Protein AF-A0A0B6RVL3-F1 (afdb_monomer)

Mean predicted aligned error: 7.66 Å

Secondary structure (DSSP, 8-state):
---EEEEEEEE-----EEEEETTEEEEEPPEEEEEEEEEEEEE-TT--TTSPPEEEEEEE--GGG-TT--TT-TTEEETTEEEEEEETTTSHHHHHHHHHT--SEEE-HHHHTT-

Sequence (115 aa):
MRPLTMLVEVPTGGVIRPRRFGKRHLIDERTKSIETRVFAVRRLLGGGSGTAQHVEVEAYIPERHRAGLSTCDPRWVAPGVLRTKAYLHSNYRTIERFFASGLSEWLDPERVANR

Organism: Burkholderia plantarii (NCBI:txid41899)

Structure (mmCIF, N/CA/C/O backbone):
data_AF-A0A0B6RVL3-F1
#
_entry.id   AF-A0A0B6RVL3-F1
#
loop_
_atom_site.group_PDB
_atom_site.id
_atom_site.type_symbol
_atom_site.label_atom_id
_atom_site.label_alt_id
_atom_site.label_comp_id
_atom_site.label_asym_id
_atom_site.label_entity_id
_atom_site.label_seq_id
_atom_site.pdbx_PDB_ins_code
_atom_site.Cartn_x
_atom_site.Cartn_y
_atom_site.Cartn_z
_atom_site.occupancy
_atom_site.B_iso_or_equiv
_atom_site.auth_seq_id
_atom_site.auth_comp_id
_atom_site.auth_asym_id
_atom_site.auth_atom_id
_atom_site.pdbx_PDB_model_num
ATOM 1 N N . MET A 1 1 ? -19.525 -6.859 3.439 1.00 51.12 1 MET A N 1
ATOM 2 C CA . MET A 1 1 ? -18.686 -5.683 3.771 1.00 51.12 1 MET A CA 1
ATOM 3 C C . MET A 1 1 ? -18.257 -5.064 2.445 1.00 51.12 1 MET A C 1
ATOM 5 O O . MET A 1 1 ? -17.984 -5.834 1.536 1.00 51.12 1 MET A O 1
ATOM 9 N N . ARG A 1 2 ? -18.305 -3.736 2.254 1.00 63.34 2 ARG A N 1
ATOM 10 C CA . ARG A 1 2 ? -17.871 -3.151 0.967 1.00 63.34 2 ARG A CA 1
ATOM 11 C C . ARG A 1 2 ? -16.352 -3.330 0.816 1.00 63.34 2 ARG A C 1
ATOM 13 O O . ARG A 1 2 ? -15.664 -3.163 1.824 1.00 63.34 2 ARG A O 1
ATOM 20 N N . PRO A 1 3 ? -15.842 -3.643 -0.389 1.00 75.38 3 PRO A N 1
ATOM 21 C CA . PRO A 1 3 ? -14.405 -3.708 -0.626 1.00 75.38 3 PRO A CA 1
ATOM 22 C C . PRO A 1 3 ? -13.764 -2.364 -0.268 1.00 75.38 3 PRO A C 1
ATOM 24 O O . PRO A 1 3 ? -14.327 -1.303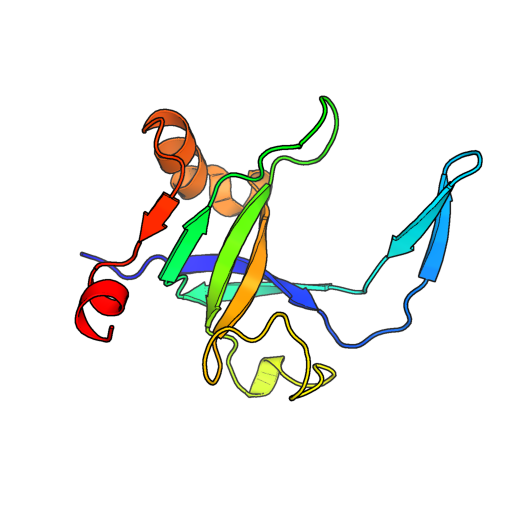 -0.554 1.00 75.38 3 PRO A O 1
ATOM 27 N N . LEU A 1 4 ? -12.612 -2.409 0.400 1.00 86.69 4 LEU A N 1
ATOM 28 C CA . LEU A 1 4 ? -11.899 -1.207 0.812 1.00 86.69 4 LEU A CA 1
ATOM 29 C C . LEU A 1 4 ? -11.209 -0.595 -0.409 1.00 86.69 4 LEU A C 1
ATOM 31 O O . LEU A 1 4 ? -10.241 -1.156 -0.914 1.00 86.69 4 LEU A O 1
ATOM 35 N N . THR A 1 5 ? -11.699 0.543 -0.888 1.00 91.88 5 THR A N 1
ATOM 36 C CA . THR A 1 5 ? -11.054 1.291 -1.974 1.00 91.88 5 THR A CA 1
ATOM 37 C C . THR A 1 5 ? -10.240 2.436 -1.387 1.00 91.88 5 THR A C 1
ATOM 39 O O . THR A 1 5 ? -10.729 3.176 -0.531 1.00 91.88 5 THR A O 1
ATOM 42 N N . MET A 1 6 ? -8.986 2.564 -1.818 1.00 93.06 6 MET A N 1
ATOM 43 C CA . MET A 1 6 ? -8.075 3.612 -1.363 1.00 93.06 6 MET A CA 1
ATOM 44 C C . MET A 1 6 ? -7.243 4.140 -2.526 1.00 93.06 6 MET A C 1
ATOM 46 O O . MET A 1 6 ? -6.941 3.414 -3.476 1.00 93.06 6 MET A O 1
ATOM 50 N N . LEU A 1 7 ? -6.824 5.397 -2.409 1.00 95.56 7 LEU A N 1
ATOM 51 C CA . LEU A 1 7 ? -5.782 5.971 -3.241 1.00 95.56 7 LEU A CA 1
ATOM 52 C C . LEU A 1 7 ? -4.416 5.500 -2.721 1.00 95.56 7 LEU A C 1
ATOM 54 O O . LEU A 1 7 ? -4.011 5.848 -1.607 1.00 95.56 7 LEU A O 1
ATOM 58 N N . VAL A 1 8 ? -3.722 4.687 -3.513 1.00 93.81 8 VAL A N 1
ATOM 59 C CA . VAL A 1 8 ? -2.441 4.066 -3.152 1.00 93.81 8 VAL A CA 1
ATOM 60 C C . VAL A 1 8 ? -1.334 4.553 -4.072 1.00 93.81 8 VAL A C 1
ATOM 62 O O . VAL A 1 8 ? -1.553 4.755 -5.266 1.00 93.81 8 VAL A O 1
ATOM 65 N N . GLU A 1 9 ? -0.132 4.709 -3.533 1.00 92.81 9 GLU A N 1
ATOM 66 C CA . GLU A 1 9 ? 1.047 4.990 -4.344 1.00 92.81 9 GLU A CA 1
ATOM 67 C C . GLU A 1 9 ? 1.525 3.719 -5.029 1.00 92.81 9 GLU A C 1
ATOM 69 O O . GLU A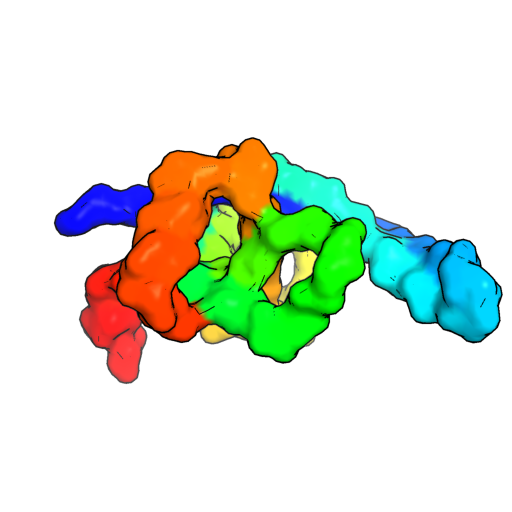 1 9 ? 1.683 2.685 -4.391 1.00 92.81 9 GLU A O 1
ATOM 74 N N . VAL A 1 10 ? 1.792 3.778 -6.325 1.00 91.19 10 VAL A N 1
ATOM 75 C CA . VAL A 1 10 ? 2.324 2.653 -7.095 1.00 91.19 10 VAL A CA 1
ATOM 76 C C . VAL A 1 10 ? 3.600 3.104 -7.777 1.00 91.19 10 VAL A C 1
ATOM 78 O O . VAL A 1 10 ? 3.573 4.121 -8.479 1.00 91.19 10 VAL A O 1
ATOM 81 N N . PRO A 1 11 ? 4.713 2.374 -7.616 1.00 87.56 11 PRO A N 1
ATO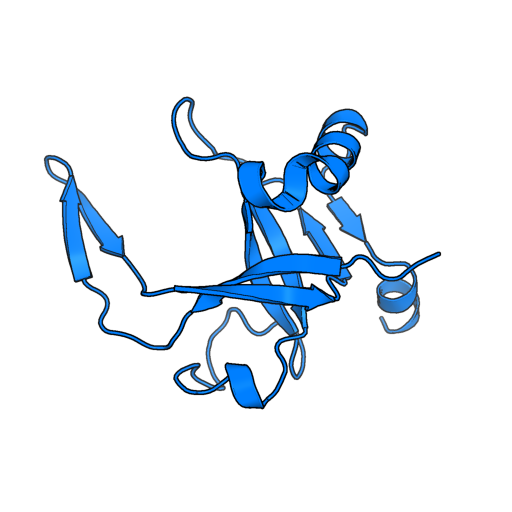M 82 C CA . PRO A 1 11 ? 5.925 2.692 -8.342 1.00 87.56 11 PRO A CA 1
ATOM 83 C C . PRO A 1 11 ? 5.710 2.632 -9.852 1.00 87.56 11 PRO A C 1
ATOM 85 O O . PRO A 1 11 ? 4.974 1.792 -10.366 1.00 87.56 11 PRO A O 1
ATOM 88 N N . THR A 1 12 ? 6.365 3.523 -10.585 1.00 84.50 12 THR A N 1
ATOM 89 C CA . THR A 1 12 ? 6.308 3.536 -12.053 1.00 84.50 12 THR A CA 1
ATOM 90 C C . THR A 1 12 ? 7.555 2.928 -12.692 1.00 84.50 12 THR A C 1
ATOM 92 O O . THR A 1 12 ? 7.779 3.145 -13.879 1.00 84.50 12 THR A O 1
ATOM 95 N N . GLY A 1 13 ? 8.410 2.248 -11.915 1.00 69.44 13 GLY A N 1
ATOM 96 C CA . GLY A 1 13 ? 9.675 1.688 -12.411 1.00 69.44 13 GLY A CA 1
ATOM 97 C C . GLY A 1 13 ? 10.709 2.727 -12.844 1.00 69.44 13 GLY A C 1
ATOM 98 O O . GLY A 1 13 ? 11.609 2.422 -13.621 1.00 69.44 13 GLY A O 1
ATOM 99 N N . GLY A 1 14 ? 10.535 3.983 -12.425 1.00 63.72 14 GLY A N 1
ATOM 100 C CA . GLY A 1 14 ? 11.389 5.092 -12.841 1.00 63.72 14 GLY A CA 1
ATOM 101 C C . GLY A 1 14 ? 12.755 5.096 -12.152 1.00 63.72 14 GLY A C 1
ATOM 102 O O . GLY A 1 14 ? 12.984 4.392 -11.174 1.00 63.72 14 GLY A O 1
ATOM 103 N N . VAL A 1 15 ? 13.649 5.955 -12.650 1.00 57.34 15 VAL A N 1
ATOM 104 C CA . VAL A 1 15 ? 14.995 6.176 -12.099 1.00 57.34 15 VAL A CA 1
ATOM 105 C C . VAL A 1 15 ? 14.925 6.464 -10.598 1.00 57.34 15 VAL A C 1
ATOM 107 O O . VAL A 1 15 ? 14.346 7.472 -10.191 1.00 57.34 15 VAL A O 1
ATOM 110 N N .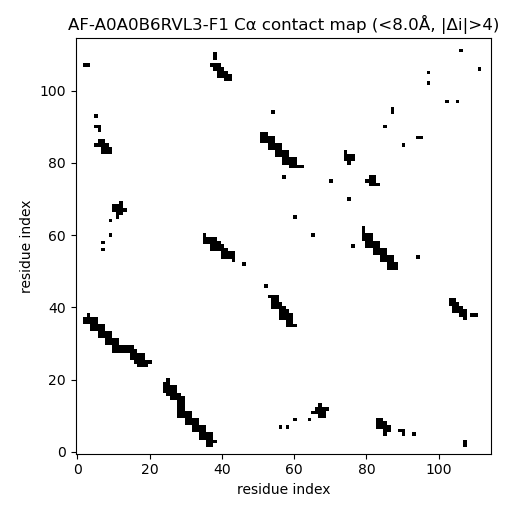 ILE A 1 16 ? 15.574 5.610 -9.804 1.00 62.22 16 ILE A N 1
ATOM 111 C CA . ILE A 1 16 ? 15.910 5.877 -8.406 1.00 62.22 16 ILE A CA 1
ATOM 112 C C . ILE A 1 16 ? 16.801 7.115 -8.381 1.00 62.22 16 ILE A C 1
ATOM 114 O O . ILE A 1 16 ? 17.951 7.073 -8.823 1.00 62.22 16 ILE A O 1
ATOM 118 N N . ARG A 1 17 ? 16.271 8.240 -7.898 1.00 59.66 17 ARG A N 1
ATOM 119 C CA . ARG A 1 17 ? 17.074 9.457 -7.766 1.00 59.66 17 ARG A CA 1
ATOM 120 C C . ARG A 1 17 ? 17.704 9.482 -6.380 1.00 59.66 17 ARG A C 1
ATOM 122 O O . ARG A 1 17 ? 16.966 9.559 -5.396 1.00 59.66 17 ARG A O 1
ATOM 129 N N . PRO A 1 18 ? 19.043 9.448 -6.270 1.00 60.12 18 PRO A N 1
ATOM 130 C CA . PRO A 1 18 ? 19.692 9.695 -4.998 1.00 60.12 18 PRO A CA 1
ATOM 131 C C . PRO A 1 18 ? 19.455 11.160 -4.617 1.00 60.12 18 PRO A C 1
ATOM 133 O O . PRO A 1 18 ? 19.988 12.077 -5.241 1.00 60.12 18 PRO A O 1
ATOM 136 N N . ARG A 1 19 ? 18.643 11.399 -3.590 1.00 63.88 19 ARG A N 1
ATOM 137 C CA . ARG A 1 19 ? 18.452 12.717 -2.989 1.00 63.88 19 ARG A CA 1
ATOM 138 C C . ARG A 1 19 ? 19.358 12.842 -1.773 1.00 63.88 19 ARG A C 1
ATOM 140 O O . ARG A 1 19 ? 19.419 11.943 -0.941 1.00 63.88 19 ARG A O 1
ATOM 147 N N . ARG A 1 20 ? 20.063 13.963 -1.640 1.00 64.50 20 ARG A N 1
ATOM 148 C CA . ARG A 1 20 ? 20.901 14.224 -0.465 1.00 64.50 20 ARG A CA 1
ATOM 149 C C . ARG A 1 20 ? 20.055 14.880 0.627 1.00 64.50 20 ARG A C 1
ATOM 151 O O . ARG A 1 20 ? 19.465 15.930 0.390 1.00 64.50 20 ARG A O 1
ATOM 158 N N . PHE A 1 21 ? 20.003 14.275 1.810 1.00 61.41 21 PHE A N 1
ATOM 159 C CA . PHE A 1 21 ? 19.436 14.885 3.015 1.00 61.41 21 PHE A CA 1
ATOM 160 C C . PHE A 1 21 ? 20.506 14.880 4.111 1.00 61.41 21 PHE A C 1
ATOM 162 O O . PHE A 1 21 ? 20.753 13.866 4.770 1.00 61.41 21 PHE A O 1
ATOM 169 N N . GLY A 1 22 ? 21.225 15.997 4.240 1.00 71.81 22 GLY A N 1
ATOM 170 C CA . GLY A 1 22 ? 22.442 16.059 5.051 1.00 71.81 22 GLY A CA 1
ATOM 171 C C . GLY A 1 22 ? 23.489 15.046 4.569 1.00 71.81 22 GLY A C 1
ATOM 172 O O . GLY A 1 22 ? 23.851 15.028 3.394 1.00 71.81 22 GLY A O 1
ATOM 173 N N . LYS A 1 23 ? 23.959 14.172 5.469 1.00 71.50 23 LYS A N 1
ATOM 174 C CA . LYS A 1 23 ? 24.912 13.086 5.156 1.00 71.50 23 LYS A CA 1
ATOM 175 C C . LYS A 1 23 ? 24.257 11.813 4.590 1.00 71.50 23 LYS A C 1
ATOM 177 O O . LYS A 1 23 ? 24.971 10.865 4.282 1.00 71.50 23 LYS A O 1
ATOM 182 N N . ARG A 1 24 ? 22.924 11.753 4.476 1.00 60.12 24 ARG A N 1
ATOM 183 C CA . ARG A 1 24 ? 22.199 10.556 4.015 1.00 60.12 24 ARG A CA 1
ATOM 184 C C . ARG A 1 24 ? 21.833 10.653 2.536 1.00 60.12 24 ARG A C 1
ATOM 186 O O . ARG A 1 24 ? 21.412 11.709 2.060 1.00 60.12 24 ARG A O 1
ATOM 193 N N . HIS A 1 25 ? 21.951 9.526 1.842 1.00 60.56 25 HIS A N 1
ATOM 194 C CA . HIS A 1 25 ? 21.372 9.319 0.520 1.00 60.56 25 HIS A CA 1
ATOM 195 C C . HIS A 1 25 ? 19.961 8.748 0.695 1.00 60.56 25 HIS A C 1
ATOM 197 O O . HIS A 1 25 ? 19.793 7.676 1.272 1.00 60.56 25 HIS A O 1
ATOM 203 N N . LEU A 1 26 ? 18.951 9.479 0.235 1.00 63.38 26 LEU A N 1
ATOM 204 C CA . LEU A 1 26 ? 17.591 8.982 0.067 1.00 63.38 26 LEU A CA 1
ATOM 205 C C . LEU A 1 26 ? 17.445 8.434 -1.349 1.00 63.38 26 LEU A C 1
ATOM 207 O O . LEU A 1 26 ? 17.864 9.080 -2.303 1.00 63.38 26 LEU A O 1
ATOM 211 N N . ILE A 1 27 ? 16.822 7.273 -1.482 1.00 65.56 27 ILE A N 1
ATOM 212 C CA . ILE A 1 27 ? 16.362 6.752 -2.766 1.00 65.56 27 ILE A CA 1
ATOM 213 C C . ILE A 1 27 ? 14.913 7.198 -2.922 1.00 65.56 27 ILE A C 1
ATOM 215 O O . ILE A 1 27 ? 14.067 6.790 -2.128 1.00 65.56 27 ILE A O 1
ATOM 219 N N . ASP A 1 28 ? 14.649 8.060 -3.903 1.00 66.62 28 ASP A N 1
ATOM 220 C CA . ASP A 1 28 ? 13.286 8.443 -4.267 1.00 66.62 28 ASP A CA 1
ATOM 221 C C . ASP A 1 28 ? 12.866 7.663 -5.515 1.00 66.62 28 ASP A C 1
ATOM 223 O O . ASP A 1 28 ? 13.497 7.770 -6.574 1.00 66.62 28 ASP A O 1
ATOM 227 N N . GLU A 1 29 ? 11.847 6.822 -5.362 1.00 76.62 29 GLU A N 1
ATOM 228 C CA . GLU A 1 29 ? 11.255 6.047 -6.447 1.00 76.62 29 GLU A CA 1
ATOM 229 C C . GLU A 1 29 ? 10.063 6.830 -6.986 1.00 76.62 29 GLU A C 1
ATOM 231 O O . GLU A 1 29 ? 9.203 7.274 -6.228 1.00 76.62 29 GLU A O 1
ATOM 236 N N . ARG A 1 30 ? 9.991 7.009 -8.307 1.00 83.75 30 ARG A N 1
ATOM 237 C CA . ARG A 1 30 ? 8.851 7.705 -8.903 1.00 83.75 30 ARG A CA 1
ATOM 238 C C . ARG A 1 30 ? 7.585 6.876 -8.699 1.00 83.75 30 ARG A C 1
ATOM 240 O O . ARG A 1 30 ? 7.504 5.743 -9.178 1.00 83.75 30 ARG A O 1
ATOM 247 N N . THR A 1 31 ? 6.594 7.466 -8.043 1.00 87.81 31 THR A N 1
ATOM 248 C CA . THR A 1 31 ? 5.282 6.860 -7.823 1.00 87.81 31 THR A CA 1
ATOM 249 C C . THR A 1 31 ? 4.180 7.614 -8.565 1.00 87.81 31 THR A C 1
ATOM 251 O O . THR A 1 31 ? 4.356 8.745 -9.028 1.00 87.81 31 THR A O 1
ATOM 254 N N . LYS A 1 32 ? 3.040 6.945 -8.729 1.00 90.44 32 LYS A N 1
ATOM 255 C CA . LYS A 1 32 ? 1.765 7.527 -9.150 1.00 90.44 32 LYS A CA 1
ATOM 256 C C . LYS A 1 32 ? 0.679 7.054 -8.193 1.00 90.44 32 LYS A C 1
ATOM 258 O O . LYS A 1 32 ? 0.679 5.885 -7.805 1.00 90.44 32 LYS A O 1
ATOM 263 N N . SER A 1 33 ? -0.274 7.917 -7.885 1.00 93.69 33 SER A N 1
ATOM 264 C CA . SER A 1 33 ? -1.427 7.544 -7.074 1.00 93.69 33 SER A CA 1
ATOM 265 C C . SER A 1 33 ? -2.494 6.887 -7.955 1.00 93.69 33 SER A C 1
ATOM 267 O O . SER A 1 33 ? -2.857 7.432 -9.000 1.00 93.69 33 SER A O 1
ATOM 269 N N . ILE A 1 34 ? -2.999 5.716 -7.563 1.00 94.38 34 ILE A N 1
ATOM 270 C CA . ILE A 1 34 ? -4.142 5.069 -8.224 1.00 94.38 34 ILE A CA 1
ATOM 271 C C . ILE A 1 34 ? -5.213 4.723 -7.201 1.00 94.38 34 ILE A C 1
ATOM 273 O O . ILE A 1 34 ? -4.904 4.315 -6.084 1.00 94.38 34 ILE A O 1
ATOM 277 N N . GLU A 1 35 ? -6.475 4.858 -7.588 1.00 95.25 35 GLU A N 1
ATOM 278 C CA . GLU A 1 35 ? -7.584 4.368 -6.781 1.00 95.25 35 GLU A CA 1
ATOM 279 C C . GLU A 1 35 ? -7.789 2.883 -7.080 1.00 95.25 35 GLU A C 1
ATOM 281 O O . GLU A 1 35 ? -7.979 2.484 -8.234 1.00 95.25 35 GLU A O 1
ATOM 286 N N . THR A 1 36 ? -7.685 2.044 -6.054 1.00 94.62 36 THR A N 1
ATOM 287 C CA . THR A 1 36 ? -7.802 0.596 -6.224 1.00 94.62 36 THR A CA 1
ATOM 288 C C . THR A 1 36 ? -8.271 -0.100 -4.953 1.00 94.62 36 THR A C 1
ATOM 290 O O . THR A 1 36 ? -8.348 0.493 -3.875 1.00 94.62 36 THR A O 1
ATOM 293 N N . ARG A 1 37 ? -8.582 -1.389 -5.093 1.00 93.56 37 ARG A N 1
ATOM 294 C CA . ARG A 1 37 ? -8.979 -2.262 -3.995 1.00 93.56 37 ARG A CA 1
ATOM 295 C C . ARG A 1 37 ? -7.782 -2.602 -3.105 1.00 93.56 37 ARG A C 1
ATOM 297 O O . ARG A 1 37 ? -6.725 -2.995 -3.598 1.00 93.56 37 ARG A O 1
ATOM 304 N N . VAL A 1 38 ? -7.988 -2.507 -1.798 1.00 92.94 38 VAL A N 1
ATOM 305 C CA . VAL A 1 38 ? -7.031 -2.831 -0.742 1.00 92.94 38 VAL A CA 1
ATOM 306 C C . VAL A 1 38 ? -7.545 -4.012 0.072 1.00 92.94 38 VAL A C 1
ATOM 308 O O . VAL A 1 38 ? -8.695 -4.031 0.499 1.00 92.94 38 VAL A O 1
ATOM 311 N N . PHE A 1 39 ? -6.674 -4.991 0.303 1.00 91.88 39 PHE A N 1
ATOM 312 C CA . PHE A 1 39 ? -6.990 -6.218 1.037 1.00 91.88 39 PHE A CA 1
ATOM 313 C C . PHE A 1 39 ? -6.429 -6.242 2.456 1.00 91.88 39 PHE A C 1
ATOM 315 O O . PHE A 1 39 ? -6.862 -7.047 3.277 1.00 91.88 39 PHE A O 1
ATOM 322 N N . ALA A 1 40 ? -5.431 -5.409 2.745 1.00 91.06 40 ALA A N 1
ATOM 323 C CA . ALA A 1 40 ? -4.972 -5.189 4.105 1.00 91.06 40 ALA A CA 1
ATOM 324 C C . ALA A 1 40 ? -4.408 -3.795 4.294 1.00 91.06 40 ALA A C 1
ATOM 326 O O . ALA A 1 40 ? -3.834 -3.226 3.366 1.00 91.06 40 ALA A O 1
ATOM 327 N N . VAL A 1 41 ? -4.527 -3.302 5.520 1.00 90.75 41 VAL A N 1
ATOM 328 C CA . VAL A 1 41 ? -3.933 -2.057 5.994 1.00 90.75 41 VAL A CA 1
ATOM 329 C C . VAL A 1 41 ? -3.146 -2.362 7.262 1.00 90.75 41 VAL A C 1
ATOM 331 O O . VAL A 1 41 ? -3.681 -2.971 8.183 1.00 90.75 41 VAL A O 1
ATOM 334 N N . ARG A 1 42 ? -1.883 -1.944 7.322 1.00 90.56 42 ARG A N 1
ATOM 335 C CA . ARG A 1 42 ? -0.975 -2.150 8.453 1.00 90.56 42 ARG A CA 1
ATOM 336 C C . ARG A 1 42 ? -0.371 -0.839 8.911 1.00 90.56 42 ARG A C 1
ATOM 338 O O . ARG A 1 42 ? 0.012 0.015 8.106 1.00 90.56 42 ARG A O 1
ATOM 345 N N . ARG A 1 43 ? -0.230 -0.698 10.227 1.00 85.50 43 ARG A N 1
ATOM 346 C CA . ARG A 1 43 ? 0.538 0.407 10.802 1.00 85.50 43 ARG A CA 1
ATOM 347 C C . ARG A 1 43 ? 2.019 0.202 10.518 1.00 85.50 43 ARG A C 1
ATOM 349 O O . ARG A 1 43 ? 2.558 -0.877 10.739 1.00 85.50 43 ARG A O 1
ATOM 356 N N . LEU A 1 44 ? 2.687 1.271 10.100 1.00 78.12 44 LEU A N 1
ATOM 357 C CA . LEU A 1 44 ? 4.141 1.303 10.068 1.00 78.12 44 LEU A CA 1
ATOM 358 C C . LEU A 1 44 ? 4.661 1.591 11.474 1.00 78.12 44 LEU A C 1
ATOM 360 O O . LEU A 1 44 ? 4.487 2.685 12.013 1.00 78.12 44 LEU A O 1
ATOM 364 N N . LEU A 1 45 ? 5.311 0.593 12.064 1.00 55.19 45 LEU A N 1
ATOM 365 C CA . LEU A 1 45 ? 6.039 0.724 13.320 1.00 55.19 45 LEU A CA 1
ATOM 366 C C . LEU A 1 45 ? 7.338 1.505 13.044 1.00 55.19 45 LEU A C 1
ATOM 368 O O . LEU A 1 45 ? 8.386 0.905 12.837 1.00 55.19 45 LEU A O 1
ATOM 372 N N . GLY A 1 46 ? 7.278 2.840 12.941 1.00 53.53 46 GLY A N 1
ATOM 373 C CA . GLY A 1 46 ? 8.503 3.642 12.764 1.00 53.53 46 GLY A CA 1
ATOM 374 C C . GLY A 1 46 ? 8.396 5.038 12.141 1.00 53.53 46 GLY A C 1
ATOM 375 O O . GLY A 1 46 ? 9.427 5.620 11.808 1.00 53.53 46 GLY A O 1
ATOM 376 N N . GLY A 1 47 ? 7.200 5.606 11.963 1.00 50.25 47 GLY A N 1
ATOM 377 C CA . GLY A 1 47 ? 7.056 6.979 11.465 1.00 50.25 47 GLY A CA 1
ATOM 378 C C . GLY A 1 47 ? 7.451 8.007 12.526 1.00 50.25 47 GLY A C 1
ATOM 379 O O . GLY A 1 47 ? 6.641 8.353 13.379 1.00 50.25 47 GLY A O 1
ATOM 380 N N . GLY A 1 48 ? 8.692 8.495 12.491 1.00 43.81 48 GLY A N 1
ATOM 381 C CA . GLY A 1 48 ? 9.103 9.636 13.308 1.00 43.81 48 GLY A CA 1
ATOM 382 C C . GLY A 1 48 ? 8.229 10.870 13.039 1.00 43.81 48 GLY A C 1
ATOM 383 O O . GLY A 1 48 ? 7.753 11.076 11.915 1.00 43.81 48 GLY A O 1
ATOM 384 N N . SER A 1 49 ? 8.033 11.686 14.080 1.00 46.25 49 SER A N 1
ATOM 385 C CA . SER A 1 49 ? 7.349 12.984 14.007 1.00 46.25 49 SER A CA 1
ATOM 386 C C . SER A 1 49 ? 7.853 13.802 12.806 1.00 46.25 49 SER A C 1
ATOM 388 O O . SER A 1 49 ? 9.060 13.948 12.620 1.00 46.25 49 SER A O 1
ATOM 390 N N . GLY A 1 50 ? 6.934 14.299 11.970 1.00 50.59 50 GLY A N 1
ATOM 391 C CA . GLY A 1 50 ? 7.247 15.162 10.821 1.00 50.59 50 GLY A CA 1
ATOM 392 C C . GLY A 1 50 ? 7.286 14.491 9.439 1.00 50.59 50 GLY A C 1
ATOM 393 O O . GLY A 1 50 ? 7.498 15.186 8.448 1.00 50.59 50 GLY A O 1
ATOM 394 N N . THR A 1 51 ? 7.049 13.178 9.323 1.00 56.66 51 THR A N 1
ATOM 395 C CA . THR A 1 51 ? 6.814 12.524 8.017 1.00 56.66 51 THR A CA 1
ATOM 396 C C . THR A 1 51 ? 5.321 12.451 7.693 1.00 56.66 51 THR A C 1
ATOM 398 O O . THR A 1 51 ? 4.489 12.330 8.592 1.00 56.66 51 THR A O 1
ATOM 401 N N . ALA A 1 52 ? 4.959 12.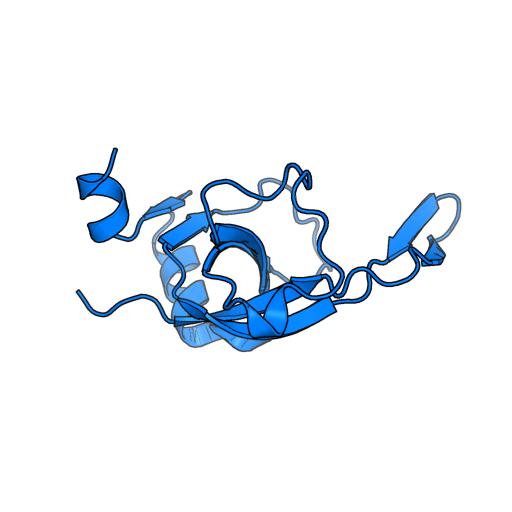530 6.405 1.00 61.03 52 ALA A N 1
ATOM 402 C CA . ALA A 1 52 ? 3.577 12.322 5.977 1.00 61.03 52 ALA A CA 1
ATOM 403 C C . ALA A 1 52 ? 3.091 10.956 6.489 1.00 61.03 52 ALA A C 1
ATOM 405 O O . ALA A 1 52 ? 3.652 9.918 6.116 1.00 61.03 52 ALA A O 1
ATOM 406 N N . GLN A 1 53 ? 2.075 10.964 7.359 1.00 77.44 53 GLN A N 1
ATOM 407 C CA . GLN A 1 53 ? 1.523 9.736 7.922 1.00 77.44 53 GLN A CA 1
ATOM 408 C C . GLN A 1 53 ? 1.010 8.858 6.783 1.00 77.44 53 GLN A C 1
ATOM 410 O O . GLN A 1 53 ? 0.199 9.283 5.955 1.00 77.44 53 GLN A O 1
ATOM 415 N N . HIS A 1 54 ? 1.520 7.638 6.727 1.00 85.38 54 HIS A N 1
ATOM 416 C CA . HIS A 1 54 ? 1.108 6.630 5.771 1.00 85.38 54 HIS A CA 1
ATOM 417 C C . HIS A 1 54 ? 1.000 5.285 6.468 1.00 85.38 54 HIS A C 1
ATOM 419 O O . HIS A 1 54 ? 1.622 5.039 7.502 1.00 85.38 54 HIS A O 1
ATOM 425 N N . VAL A 1 55 ? 0.184 4.430 5.876 1.00 88.19 55 VAL A N 1
ATOM 426 C CA . VAL A 1 55 ? 0.016 3.036 6.264 1.00 88.19 55 VAL A CA 1
ATOM 427 C C . VAL A 1 55 ? 0.554 2.164 5.142 1.00 88.19 55 VAL A C 1
ATOM 429 O O . VAL A 1 55 ? 0.538 2.555 3.969 1.00 88.19 55 VAL A O 1
ATOM 432 N N . GLU A 1 56 ? 1.057 0.994 5.507 1.00 91.50 56 GLU A N 1
ATOM 433 C CA . GLU A 1 56 ? 1.367 -0.032 4.525 1.00 91.50 56 GLU A CA 1
ATOM 434 C C . GLU A 1 56 ? 0.063 -0.726 4.135 1.00 91.50 56 GLU A C 1
ATOM 436 O O . GLU A 1 56 ? -0.760 -1.051 4.987 1.00 91.50 56 GLU A O 1
ATOM 441 N N . VAL A 1 57 ? -0.144 -0.931 2.843 1.00 92.94 57 VAL A N 1
ATOM 442 C CA . VAL A 1 57 ? -1.330 -1.580 2.302 1.00 92.94 57 VAL A CA 1
ATOM 443 C C . VAL A 1 57 ? -0.945 -2.697 1.358 1.00 92.94 57 VAL A C 1
ATOM 445 O O . VAL A 1 57 ? 0.101 -2.657 0.717 1.00 92.94 57 VAL A O 1
ATOM 448 N N . GLU A 1 58 ? -1.825 -3.675 1.227 1.00 94.50 58 GLU A N 1
ATOM 449 C CA . GLU A 1 58 ? -1.763 -4.636 0.133 1.00 94.50 58 GLU A CA 1
ATOM 450 C C . GLU A 1 58 ? -2.870 -4.334 -0.858 1.00 94.50 58 GLU A C 1
ATOM 452 O O . GLU A 1 58 ? -4.051 -4.494 -0.548 1.00 94.50 58 GLU A O 1
ATOM 457 N N . ALA A 1 59 ? -2.478 -3.857 -2.032 1.00 94.38 59 ALA A N 1
ATOM 458 C CA . ALA A 1 59 ? -3.380 -3.278 -3.008 1.00 94.38 59 ALA A CA 1
ATOM 459 C C . ALA A 1 59 ? -3.355 -4.068 -4.315 1.00 94.38 59 ALA A C 1
ATOM 461 O O . ALA A 1 59 ? -2.292 -4.460 -4.798 1.00 94.38 59 ALA A O 1
ATOM 462 N N . TYR A 1 60 ? -4.527 -4.267 -4.913 1.00 94.44 60 TYR A N 1
ATOM 463 C CA . TYR A 1 60 ? -4.618 -4.793 -6.268 1.00 94.44 60 TYR A CA 1
ATOM 464 C C . TYR A 1 60 ? -4.068 -3.765 -7.257 1.00 94.44 60 TYR A C 1
ATOM 466 O O . TYR A 1 60 ? -4.520 -2.624 -7.285 1.00 94.44 60 TYR A O 1
ATOM 474 N N . ILE A 1 61 ? -3.126 -4.154 -8.108 1.00 93.88 61 ILE A N 1
ATOM 475 C CA . ILE A 1 61 ? -2.596 -3.301 -9.169 1.00 93.88 61 ILE A CA 1
ATOM 476 C C . ILE A 1 61 ? -3.144 -3.811 -10.503 1.00 93.88 61 ILE A C 1
ATOM 478 O O . ILE A 1 61 ? -2.740 -4.891 -10.949 1.00 93.88 61 ILE A O 1
ATOM 482 N N . PRO A 1 62 ? -4.040 -3.065 -11.174 1.00 92.62 62 PRO A N 1
ATOM 483 C CA . PRO A 1 62 ? -4.520 -3.441 -12.499 1.00 92.62 62 PRO A CA 1
ATOM 484 C C . PRO A 1 62 ? -3.367 -3.516 -13.502 1.00 92.62 62 PRO A C 1
ATOM 486 O O . PRO A 1 62 ? -2.436 -2.715 -13.429 1.00 92.62 62 PRO A O 1
ATOM 489 N N . GLU A 1 63 ? -3.447 -4.426 -14.472 1.00 92.00 63 GLU A N 1
ATOM 490 C CA . GLU A 1 63 ? -2.367 -4.700 -15.436 1.00 92.00 63 GLU A CA 1
ATOM 491 C C . GLU A 1 63 ? -1.846 -3.449 -16.149 1.00 92.00 63 GLU A C 1
ATOM 493 O O . GLU A 1 63 ? -0.639 -3.219 -16.182 1.00 92.00 63 GLU A O 1
ATOM 498 N N . ARG A 1 64 ? -2.746 -2.558 -16.587 1.00 91.56 64 ARG A N 1
ATOM 499 C CA . ARG A 1 64 ? -2.399 -1.262 -17.204 1.00 91.56 64 ARG A CA 1
ATOM 500 C C . ARG A 1 64 ? -1.491 -0.376 -16.338 1.00 91.56 64 ARG A C 1
ATOM 502 O O . ARG A 1 64 ? -0.812 0.510 -16.849 1.00 91.56 64 ARG A O 1
ATOM 509 N N . HIS A 1 65 ? -1.495 -0.572 -15.019 1.00 90.19 65 HIS A N 1
ATOM 510 C CA . HIS A 1 65 ? -0.676 0.192 -14.083 1.00 90.19 65 HIS A CA 1
ATOM 511 C C . HIS A 1 65 ? 0.630 -0.512 -13.704 1.00 90.19 65 HIS A C 1
ATOM 513 O O . HIS A 1 65 ? 1.454 0.150 -13.074 1.00 90.19 65 HIS A O 1
ATOM 519 N N . ARG A 1 66 ? 0.842 -1.770 -14.123 1.00 89.62 66 ARG A N 1
ATOM 520 C CA . ARG A 1 66 ? 2.041 -2.573 -13.820 1.00 89.62 66 ARG A CA 1
ATOM 521 C C . ARG A 1 66 ? 3.243 -2.260 -14.710 1.00 89.62 66 ARG A C 1
ATOM 523 O O . ARG A 1 66 ? 4.334 -2.740 -14.430 1.00 89.62 66 ARG A O 1
ATOM 530 N N . ALA A 1 67 ? 3.068 -1.460 -15.762 1.00 87.44 67 ALA A N 1
ATOM 531 C CA . ALA A 1 67 ? 4.174 -1.039 -16.617 1.00 87.44 67 ALA A CA 1
ATOM 532 C C . ALA A 1 67 ? 5.301 -0.397 -15.783 1.00 87.44 67 ALA A C 1
ATOM 534 O O . ALA A 1 67 ? 5.054 0.539 -15.018 1.00 87.44 67 ALA A O 1
ATOM 535 N N . GLY A 1 68 ? 6.522 -0.921 -15.930 1.00 82.50 68 GLY A N 1
ATOM 536 C CA . GLY A 1 68 ? 7.707 -0.505 -15.171 1.00 82.50 68 GLY A CA 1
ATOM 537 C C . GLY A 1 68 ? 7.931 -1.260 -13.854 1.00 82.50 68 GLY A C 1
ATOM 538 O O . GLY A 1 68 ? 9.020 -1.183 -13.297 1.00 82.50 68 GLY A O 1
ATOM 539 N N . LEU A 1 69 ? 6.957 -2.027 -13.360 1.00 86.69 69 LEU A N 1
A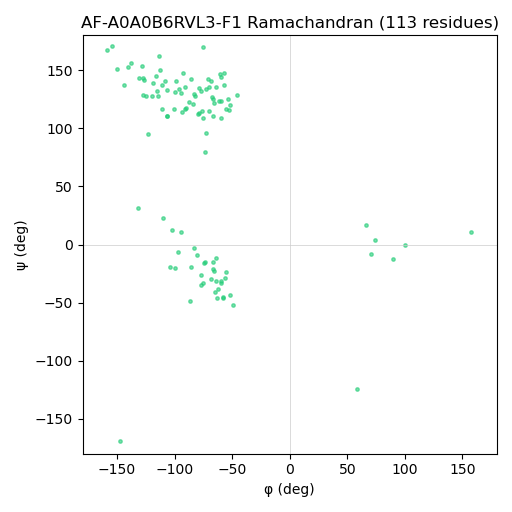TOM 540 C CA . LEU A 1 69 ? 7.158 -2.883 -12.192 1.00 86.69 69 LEU A CA 1
ATOM 541 C C . LEU A 1 69 ? 7.820 -4.195 -12.611 1.00 86.69 69 LEU A C 1
ATOM 543 O O . LEU A 1 69 ? 7.324 -4.893 -13.495 1.00 86.69 69 LEU A O 1
ATOM 547 N N . SER A 1 70 ? 8.917 -4.554 -11.945 1.00 85.44 70 SER A N 1
ATOM 548 C CA . SER A 1 70 ? 9.515 -5.880 -12.106 1.00 85.44 70 SER A CA 1
ATOM 549 C C . SER A 1 70 ? 8.548 -6.950 -11.599 1.00 85.44 70 SER A C 1
ATOM 551 O O . SER A 1 70 ? 7.975 -6.810 -10.518 1.00 85.44 70 SER A O 1
ATOM 553 N N . THR A 1 71 ? 8.387 -8.044 -12.344 1.00 84.94 71 THR A N 1
ATOM 554 C CA . THR A 1 71 ? 7.613 -9.215 -11.896 1.00 84.94 71 THR A CA 1
ATOM 555 C C . THR A 1 71 ? 8.263 -9.916 -10.706 1.00 84.94 71 THR A C 1
ATOM 557 O O . THR A 1 71 ? 7.574 -10.585 -9.946 1.00 84.94 71 THR A O 1
ATOM 560 N N . CYS A 1 72 ? 9.573 -9.734 -10.525 1.00 86.00 72 CYS A N 1
ATOM 561 C CA . CYS A 1 72 ? 10.341 -10.277 -9.405 1.00 86.00 72 CYS A CA 1
ATOM 562 C C . CYS A 1 72 ? 10.477 -9.279 -8.242 1.00 86.00 72 CYS A C 1
ATOM 564 O O . CYS A 1 72 ? 11.296 -9.500 -7.351 1.00 86.00 72 CYS A O 1
ATOM 566 N N . ASP A 1 73 ? 9.744 -8.157 -8.255 1.00 86.38 73 ASP A N 1
ATOM 567 C CA . ASP A 1 73 ? 9.770 -7.208 -7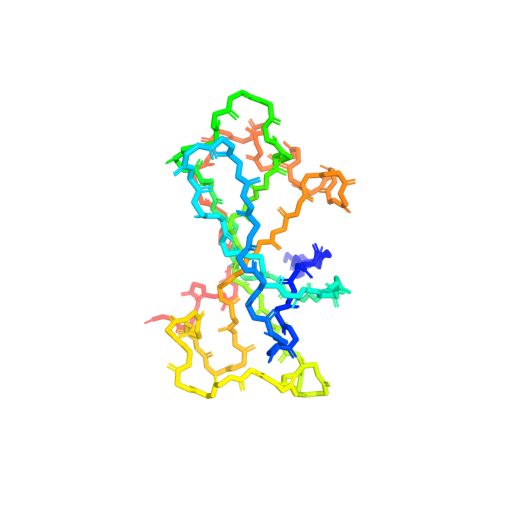.139 1.00 86.38 73 ASP A CA 1
ATOM 568 C C . ASP A 1 73 ? 9.266 -7.901 -5.854 1.00 86.38 73 ASP A C 1
ATOM 570 O O . ASP A 1 73 ? 8.141 -8.408 -5.839 1.00 86.38 73 ASP A O 1
ATOM 574 N N . PRO A 1 74 ? 10.051 -7.925 -4.761 1.00 88.44 74 PRO A N 1
ATOM 575 C CA . PRO A 1 74 ? 9.672 -8.611 -3.523 1.00 88.44 74 PRO A CA 1
ATOM 576 C C . PRO A 1 74 ? 8.436 -8.005 -2.841 1.00 88.44 74 PRO A C 1
ATOM 578 O O . PRO A 1 74 ? 7.892 -8.593 -1.908 1.00 88.44 74 PRO A O 1
ATOM 581 N N . ARG A 1 75 ? 7.982 -6.824 -3.279 1.00 90.62 75 ARG A N 1
ATOM 582 C CA . ARG A 1 75 ? 6.739 -6.202 -2.813 1.00 90.62 75 ARG A CA 1
ATOM 583 C C . ARG A 1 75 ? 5.492 -6.896 -3.367 1.00 90.62 75 ARG A C 1
ATOM 585 O O . ARG A 1 75 ? 4.408 -6.660 -2.834 1.00 90.62 75 ARG A O 1
ATOM 592 N N . TRP A 1 76 ? 5.597 -7.739 -4.398 1.00 92.62 76 TRP A N 1
ATOM 593 C CA . TRP A 1 76 ? 4.484 -8.588 -4.834 1.00 92.62 76 TRP A CA 1
ATOM 594 C C . TRP A 1 76 ? 4.222 -9.679 -3.794 1.00 92.62 76 TRP A C 1
ATOM 596 O O . TRP A 1 76 ? 5.048 -10.554 -3.562 1.00 92.62 76 TRP A O 1
ATOM 606 N N . VAL A 1 77 ? 3.053 -9.622 -3.162 1.00 92.69 77 VAL A N 1
ATOM 607 C CA . VAL A 1 77 ? 2.641 -10.563 -2.101 1.00 92.69 77 VAL A CA 1
ATOM 608 C C . VAL A 1 77 ? 1.709 -11.656 -2.619 1.00 92.69 77 VAL A C 1
ATOM 610 O O . VAL A 1 77 ? 1.566 -12.697 -1.986 1.00 92.69 77 VAL A O 1
ATOM 613 N N . ALA A 1 78 ? 1.076 -11.409 -3.765 1.00 91.12 78 ALA A N 1
ATOM 614 C CA . ALA A 1 78 ? 0.272 -12.353 -4.528 1.00 91.12 78 ALA A CA 1
ATOM 615 C C . ALA A 1 78 ? 0.179 -11.865 -5.990 1.00 91.12 78 ALA A C 1
ATOM 617 O O . ALA A 1 78 ? 0.508 -10.702 -6.265 1.00 91.12 78 ALA A O 1
ATOM 618 N N . PRO A 1 79 ? -0.290 -12.696 -6.942 1.00 90.25 79 PRO A N 1
ATOM 619 C CA . PRO A 1 79 ? -0.506 -12.267 -8.320 1.00 90.25 79 PRO A CA 1
ATOM 620 C C . PRO A 1 79 ? -1.376 -11.006 -8.402 1.00 90.25 79 PRO A C 1
ATOM 622 O O . PRO A 1 79 ? -2.537 -10.993 -7.999 1.00 90.25 79 PRO A O 1
ATOM 625 N N . GLY A 1 80 ? -0.795 -9.916 -8.906 1.00 91.38 80 GLY A N 1
ATOM 626 C CA . GLY A 1 80 ? -1.485 -8.635 -9.039 1.00 91.38 80 GLY A CA 1
ATOM 627 C C . GLY A 1 80 ? -1.714 -7.867 -7.737 1.00 91.38 80 GLY A C 1
ATOM 628 O O . GLY A 1 80 ? -2.315 -6.798 -7.802 1.00 91.38 80 GLY A O 1
ATOM 629 N N . VAL A 1 81 ? -1.223 -8.341 -6.589 1.00 94.19 81 VAL A N 1
ATOM 630 C CA . VAL A 1 81 ? -1.321 -7.639 -5.302 1.00 94.19 81 VAL A CA 1
ATOM 631 C C . VAL A 1 81 ? 0.058 -7.163 -4.869 1.00 94.19 81 VAL A C 1
ATOM 633 O O . VAL A 1 81 ? 0.956 -7.965 -4.609 1.00 94.19 81 VAL A O 1
ATOM 636 N N . LEU A 1 82 ? 0.216 -5.846 -4.781 1.00 93.56 82 LEU A N 1
ATOM 637 C CA . LEU A 1 82 ? 1.460 -5.194 -4.395 1.00 93.56 82 LEU A CA 1
ATOM 638 C C . LEU A 1 82 ? 1.340 -4.634 -2.979 1.00 93.56 82 LEU A C 1
ATOM 640 O O . LEU A 1 82 ? 0.373 -3.942 -2.646 1.00 93.56 82 LEU A O 1
ATOM 644 N N . ARG A 1 83 ? 2.355 -4.887 -2.158 1.00 93.44 83 ARG A N 1
ATOM 645 C CA . ARG A 1 83 ? 2.550 -4.205 -0.884 1.00 93.44 83 ARG A CA 1
ATOM 646 C C . ARG A 1 83 ? 3.102 -2.808 -1.142 1.00 93.44 83 ARG A C 1
ATOM 648 O O . ARG A 1 83 ? 4.206 -2.652 -1.660 1.00 93.44 83 ARG A O 1
ATOM 655 N N . THR A 1 84 ? 2.322 -1.792 -0.802 1.00 91.62 84 THR A N 1
ATOM 656 C CA . THR A 1 84 ? 2.658 -0.395 -1.074 1.00 91.62 84 THR A CA 1
ATOM 657 C C . THR A 1 84 ? 2.120 0.546 0.004 1.00 91.62 84 THR A C 1
ATOM 659 O O . THR A 1 84 ? 1.726 0.106 1.079 1.00 91.62 84 THR A O 1
ATOM 662 N N . LYS A 1 85 ? 2.154 1.857 -0.235 1.00 91.12 85 LYS A N 1
ATOM 663 C CA . LYS A 1 85 ? 1.795 2.893 0.732 1.00 91.12 85 LYS A CA 1
ATOM 664 C C . LYS A 1 85 ? 0.478 3.560 0.365 1.00 91.12 85 LYS A C 1
ATOM 666 O O . LYS A 1 85 ? 0.236 3.882 -0.796 1.00 91.12 85 LYS A O 1
ATOM 671 N N . ALA A 1 86 ? -0.327 3.840 1.382 1.00 91.44 86 ALA A N 1
ATOM 672 C CA . ALA A 1 86 ? -1.453 4.757 1.282 1.00 91.44 86 ALA A CA 1
ATOM 673 C C . ALA A 1 86 ? -1.250 5.906 2.271 1.00 91.44 86 ALA A C 1
ATOM 675 O O . ALA A 1 86 ? -1.004 5.687 3.460 1.00 91.44 86 ALA A O 1
ATOM 676 N N . TYR A 1 87 ? -1.339 7.140 1.783 1.00 89.19 87 TYR A N 1
ATOM 677 C CA . TYR A 1 87 ? -1.156 8.319 2.622 1.00 89.19 87 TYR A CA 1
ATOM 678 C C . TYR A 1 87 ? -2.452 8.733 3.319 1.00 89.19 87 TYR A C 1
ATOM 680 O O . TYR A 1 87 ? -3.530 8.706 2.717 1.00 89.19 87 TYR A O 1
ATOM 688 N N . LEU A 1 88 ? -2.322 9.191 4.570 1.00 86.31 88 LEU A N 1
ATOM 689 C CA . LEU A 1 88 ? -3.428 9.696 5.387 1.00 86.31 88 LEU A CA 1
ATOM 690 C C . LEU A 1 88 ? -4.143 10.871 4.715 1.00 86.31 88 LEU A C 1
ATOM 692 O O . LEU A 1 88 ? -5.364 10.862 4.648 1.00 86.31 88 LEU A O 1
ATOM 696 N N . HIS A 1 89 ? -3.405 11.846 4.174 1.00 85.81 89 HIS A N 1
ATOM 697 C CA . HIS A 1 89 ? -4.009 13.045 3.575 1.00 85.81 89 HIS A CA 1
ATOM 698 C C . HIS A 1 89 ? -4.947 12.718 2.399 1.00 85.81 89 HIS A C 1
ATOM 700 O O . HIS A 1 89 ? -5.959 13.384 2.223 1.00 85.81 89 HIS A O 1
ATOM 706 N N . SER A 1 90 ? -4.643 11.664 1.633 1.00 87.81 90 SER A N 1
ATOM 707 C CA . SER A 1 90 ? -5.451 11.229 0.487 1.00 87.81 90 SER A CA 1
ATOM 708 C C . SER A 1 90 ? -6.601 10.293 0.876 1.00 87.81 90 SER A C 1
ATOM 710 O O . SER A 1 90 ? -7.554 10.139 0.123 1.00 87.81 90 SER A O 1
ATOM 712 N N . ASN A 1 91 ? -6.532 9.661 2.052 1.00 89.88 91 ASN A N 1
ATOM 713 C CA . ASN A 1 91 ? -7.472 8.620 2.482 1.00 89.88 91 ASN A CA 1
ATOM 714 C C . ASN A 1 91 ? -8.000 8.861 3.901 1.00 89.88 91 ASN A C 1
ATOM 716 O O . ASN A 1 91 ? -8.273 7.905 4.632 1.00 89.88 91 ASN A O 1
ATOM 720 N N . TYR A 1 92 ? -8.126 10.129 4.301 1.00 86.56 92 TYR A N 1
ATOM 721 C CA . TYR A 1 92 ? -8.373 10.530 5.687 1.00 86.56 92 TYR A CA 1
ATOM 722 C C . TYR A 1 92 ? -9.531 9.756 6.320 1.00 86.56 92 TYR A C 1
ATOM 724 O O . TYR A 1 92 ? -9.345 9.088 7.328 1.00 86.56 92 TYR A O 1
ATOM 732 N N . ARG A 1 93 ? -10.697 9.732 5.663 1.00 85.69 93 ARG A N 1
ATOM 733 C CA . ARG A 1 93 ? -11.916 9.087 6.188 1.00 85.69 93 ARG A CA 1
ATOM 734 C C . ARG A 1 93 ? -11.755 7.591 6.463 1.00 85.69 93 ARG A C 1
ATOM 736 O O . ARG A 1 93 ? -12.422 7.050 7.342 1.00 85.69 93 ARG A O 1
ATOM 743 N N . THR A 1 94 ? -10.915 6.917 5.685 1.00 84.94 94 THR A N 1
ATOM 744 C CA . THR A 1 94 ? -10.691 5.474 5.791 1.00 84.94 94 THR A CA 1
ATOM 745 C C . THR A 1 94 ? -9.609 5.175 6.824 1.00 84.94 94 THR A C 1
ATOM 747 O O . THR A 1 94 ? -9.801 4.342 7.708 1.00 84.94 94 THR A O 1
ATOM 750 N N . ILE A 1 95 ? -8.483 5.884 6.735 1.00 84.44 95 ILE A N 1
ATOM 751 C CA . ILE A 1 95 ? -7.308 5.654 7.578 1.00 84.44 95 ILE A CA 1
ATOM 752 C C . ILE A 1 95 ? -7.521 6.193 9.003 1.00 84.44 95 ILE A C 1
ATOM 754 O O . ILE A 1 95 ? -7.047 5.577 9.952 1.00 84.44 95 ILE A O 1
ATOM 758 N N . GLU A 1 96 ? -8.265 7.284 9.193 1.00 83.75 96 GLU A N 1
ATOM 759 C CA . GLU A 1 96 ? -8.615 7.805 10.523 1.00 83.75 96 GLU A CA 1
ATOM 760 C C . GLU A 1 96 ? -9.354 6.746 11.347 1.00 83.75 96 GLU A C 1
ATOM 762 O O . GLU A 1 96 ? -8.988 6.493 12.491 1.00 83.75 96 GLU A O 1
ATOM 767 N N . ARG A 1 97 ? -10.329 6.048 10.748 1.00 83.94 97 ARG A N 1
ATOM 768 C CA . ARG A 1 97 ? -11.048 4.950 11.415 1.00 83.94 97 ARG A CA 1
ATOM 769 C C . ARG A 1 97 ? -10.110 3.798 11.784 1.00 83.94 97 ARG A C 1
ATOM 771 O O . ARG A 1 97 ? -10.241 3.226 12.864 1.00 83.94 97 ARG A O 1
ATOM 778 N N . PHE A 1 98 ? -9.144 3.487 10.919 1.00 83.75 98 PHE A N 1
ATOM 779 C CA . PHE A 1 98 ? -8.111 2.490 11.205 1.00 83.75 98 PHE A CA 1
ATOM 780 C C . PHE A 1 98 ? -7.226 2.906 12.387 1.00 83.75 98 PHE A C 1
ATOM 782 O O . PHE A 1 98 ? -7.015 2.117 13.313 1.00 83.75 98 PHE A O 1
ATOM 789 N N . PHE A 1 99 ? -6.766 4.159 12.420 1.00 80.12 99 PHE A N 1
ATOM 790 C CA . PHE A 1 99 ? -5.989 4.676 13.547 1.00 80.12 99 PHE A CA 1
ATOM 791 C C . PHE A 1 99 ? -6.801 4.735 14.846 1.00 80.12 99 PHE A C 1
ATOM 793 O O . PHE A 1 99 ? -6.293 4.328 15.893 1.00 80.12 99 PHE A O 1
ATOM 800 N N . ALA A 1 100 ? -8.064 5.154 14.777 1.00 83.50 100 ALA A N 1
ATOM 801 C CA . ALA A 1 100 ? -8.969 5.204 15.922 1.00 83.50 100 ALA A CA 1
ATOM 802 C C . ALA A 1 100 ? -9.263 3.812 16.501 1.00 83.50 100 ALA A C 1
ATOM 804 O O . ALA A 1 100 ? -9.427 3.675 17.707 1.00 83.50 100 ALA A O 1
ATOM 805 N N . SER A 1 101 ? -9.265 2.762 15.669 1.00 82.44 101 SER A N 1
ATOM 806 C CA . SER A 1 101 ? -9.518 1.389 16.132 1.00 82.44 101 SER A CA 1
ATOM 807 C C . SER A 1 101 ? -8.432 0.809 17.044 1.00 82.44 101 SER A C 1
ATOM 809 O O . SER A 1 101 ? -8.645 -0.235 17.651 1.00 82.44 101 SER A O 1
ATOM 811 N N . GLY A 1 102 ? -7.245 1.422 17.104 1.00 80.62 102 GLY A N 1
ATOM 812 C CA . GLY A 1 102 ? -6.104 0.887 17.857 1.00 80.62 102 GLY A CA 1
ATOM 813 C C . GLY A 1 102 ? -5.461 -0.372 17.253 1.00 80.62 102 GLY A C 1
ATOM 814 O O . GLY A 1 102 ? -4.391 -0.772 17.701 1.00 80.62 102 GLY A O 1
ATOM 815 N N . LEU A 1 103 ? -6.057 -0.970 16.216 1.00 83.44 103 LEU A N 1
ATOM 816 C CA . LEU A 1 103 ? -5.569 -2.203 15.600 1.00 83.44 103 LEU A CA 1
ATOM 817 C C . LEU A 1 103 ? 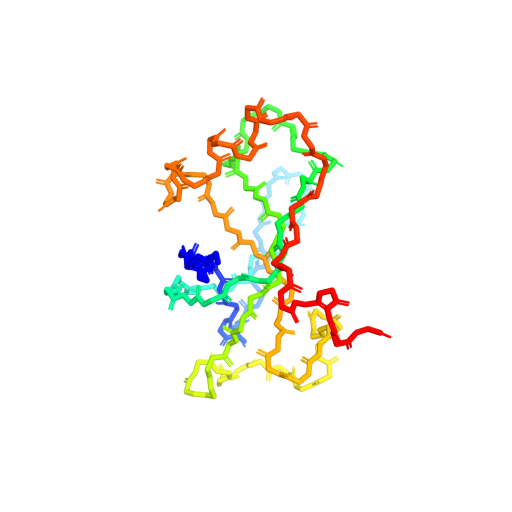-4.279 -1.973 14.802 1.00 83.44 103 LEU A C 1
ATOM 819 O O . LEU A 1 103 ? -4.115 -0.955 14.123 1.00 83.44 103 LEU A O 1
ATOM 823 N N . SER A 1 104 ? -3.373 -2.949 14.861 1.00 83.31 104 SER A N 1
ATOM 824 C CA . SER A 1 104 ? -2.123 -2.953 14.087 1.00 83.31 104 SER A CA 1
ATOM 825 C C . SER A 1 104 ? -2.337 -3.340 12.623 1.00 83.31 104 SER A C 1
ATOM 827 O O . SER A 1 104 ? -1.561 -2.922 11.761 1.00 83.31 104 SER A O 1
ATOM 829 N N . GLU A 1 105 ? -3.393 -4.108 12.345 1.00 85.69 105 GLU A N 1
ATOM 830 C CA . GLU A 1 105 ? -3.743 -4.611 11.019 1.00 85.69 105 GLU A CA 1
ATOM 831 C C . GLU A 1 105 ? -5.269 -4.654 10.834 1.00 85.69 105 GLU A C 1
ATOM 833 O O . GLU A 1 105 ? -6.001 -5.070 11.733 1.00 85.69 105 GLU A O 1
ATOM 838 N N . TRP A 1 106 ? -5.743 -4.228 9.662 1.00 87.00 106 TRP A N 1
ATOM 839 C CA . TRP A 1 106 ? -7.096 -4.463 9.156 1.00 87.00 106 TRP A CA 1
ATOM 840 C C . TRP A 1 106 ? -7.011 -5.354 7.926 1.00 87.00 106 TRP A C 1
ATOM 842 O O . TRP A 1 106 ? -6.285 -5.029 6.988 1.00 87.00 106 TRP A O 1
ATOM 852 N N . LEU A 1 107 ? -7.769 -6.448 7.918 1.00 84.69 107 LEU A N 1
ATOM 853 C CA . LEU A 1 107 ? -7.845 -7.392 6.807 1.00 84.69 107 LEU A CA 1
ATOM 854 C C . LEU A 1 107 ? -9.225 -7.313 6.153 1.00 84.69 107 LEU A C 1
ATOM 856 O O . LEU A 1 107 ? -10.240 -7.264 6.848 1.00 84.69 107 LEU A O 1
ATOM 860 N N . ASP A 1 108 ? -9.264 -7.332 4.821 1.00 78.75 108 ASP A N 1
ATOM 861 C CA . ASP A 1 108 ? -10.502 -7.599 4.091 1.00 78.75 108 ASP A CA 1
ATOM 862 C C . ASP A 1 108 ? -10.910 -9.063 4.361 1.00 78.75 108 ASP A C 1
ATOM 864 O O . ASP A 1 108 ? -10.094 -9.965 4.141 1.00 78.75 108 ASP A O 1
ATOM 868 N N . PRO A 1 109 ? -12.133 -9.343 4.845 1.00 62.88 109 PRO A N 1
ATOM 869 C CA . PRO A 1 109 ? -12.587 -10.709 5.099 1.00 62.88 109 PRO A CA 1
ATOM 870 C C . PRO A 1 109 ? -12.499 -11.631 3.871 1.00 62.88 109 PRO A C 1
ATOM 872 O O . PRO A 1 109 ? -12.237 -12.820 4.041 1.00 62.88 109 PRO A O 1
ATOM 875 N N . GLU A 1 110 ? -12.615 -11.115 2.639 1.00 64.75 110 GLU A N 1
ATOM 876 C CA . GLU A 1 110 ? -12.429 -11.934 1.422 1.00 64.75 110 GLU A CA 1
ATOM 877 C C . GLU A 1 110 ? -10.987 -12.437 1.246 1.00 64.75 110 GLU A C 1
ATOM 879 O O . GLU A 1 110 ? -10.742 -13.441 0.574 1.00 64.75 110 GLU A O 1
ATOM 884 N N . ARG A 1 111 ? -10.016 -11.776 1.881 1.00 64.38 111 ARG A N 1
ATOM 885 C CA . ARG A 1 111 ? -8.636 -12.256 1.935 1.00 64.38 111 ARG A CA 1
ATOM 886 C C . ARG A 1 111 ? -8.461 -13.394 2.937 1.00 64.38 111 ARG A C 1
ATOM 888 O O . ARG A 1 111 ? -7.653 -14.285 2.699 1.00 64.38 111 ARG A O 1
ATOM 895 N N . VAL A 1 112 ? -9.198 -13.366 4.045 1.00 57.16 112 VAL A N 1
ATOM 896 C CA . VAL A 1 112 ? -9.126 -14.404 5.087 1.00 57.16 112 VAL A CA 1
ATOM 897 C C . VAL A 1 112 ? -9.693 -15.734 4.576 1.00 57.16 112 VAL A C 1
ATOM 899 O O . VAL A 1 112 ? -9.208 -16.785 4.972 1.00 57.16 112 VAL A O 1
ATOM 902 N N . ALA A 1 113 ? -10.656 -15.690 3.650 1.00 53.72 113 ALA A N 1
ATOM 903 C CA . ALA A 1 113 ? -11.276 -16.875 3.053 1.00 53.72 113 ALA A CA 1
ATOM 904 C C . A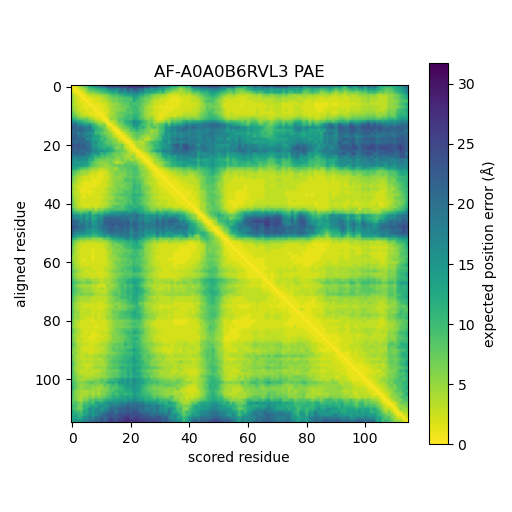LA A 1 113 ? -10.395 -17.626 2.029 1.00 53.72 113 ALA A C 1
ATOM 906 O O . ALA A 1 113 ? -10.708 -18.760 1.689 1.00 53.72 113 ALA A O 1
ATOM 907 N N . ASN A 1 114 ? -9.318 -17.007 1.533 1.00 48.81 114 ASN A N 1
ATOM 908 C CA . ASN A 1 114 ? -8.439 -17.562 0.492 1.00 48.81 114 ASN A CA 1
ATOM 909 C C . ASN A 1 114 ? -7.042 -17.944 1.022 1.00 48.81 114 ASN A C 1
ATOM 911 O O . ASN A 1 114 ? -6.075 -17.960 0.258 1.00 48.81 114 ASN A O 1
ATOM 915 N N . ARG A 1 115 ? -6.917 -18.182 2.331 1.00 48.31 115 ARG A N 1
ATOM 916 C CA . ARG A 1 115 ? -5.664 -18.546 3.001 1.00 48.31 115 ARG A CA 1
ATOM 917 C C . ARG A 1 115 ? -5.711 -19.992 3.468 1.00 48.31 115 ARG A C 1
ATOM 919 O O . ARG A 1 115 ? -4.644 -20.635 3.389 1.00 48.31 115 ARG A O 1
#

Foldseek 3Di:
DDFDKAFFWDFQLDDQDQDDDDPDTDGDTDTDTDIFTWFKWFADPDDDPPDFGKTWTWTQAPPVRCHNPDPPPPQPPDVRTGTGIGTCVRGVVPVVVVVVVVDRMDGDVVVVVVD

Radius of gyration: 14.87 Å; Cα contacts (8 Å, |Δi|>4): 197; chains: 1; bounding box: 44×35×35 Å

pLDDT: mean 79.99, std 14.31, range [43.81, 95.56]

Solvent-accessible surface area (backbone atoms only — not comparable to full-atom values): 6814 Å² total; per-residue (Å²): 131,83,83,47,69,42,49,29,48,40,61,48,56,46,76,67,43,77,41,78,58,86,95,41,78,40,78,46,67,42,62,46,77,44,79,34,48,39,45,30,43,31,65,60,94,74,78,57,91,92,59,85,59,52,32,41,28,34,28,51,52,57,74,90,62,44,60,55,52,62,92,81,42,83,46,53,78,48,96,57,26,36,55,37,44,29,43,36,91,76,32,42,85,62,46,50,54,46,61,72,64,72,56,62,63,48,70,37,68,78,55,67,76,75,112